Protein AF-A0A3D2WKP9-F1 (afdb_monomer_lite)

Foldseek 3Di:
DQALCHVCCVVDPCSCVVVVVVVFFPFWDDWDWDDDPFKIKIWTWGAGPVRFTKIWIWIWTDDDHDTDTDDIDMDTDNDSVPGD

Structure (mmCIF, N/CA/C/O backbone):
data_AF-A0A3D2WKP9-F1
#
_entry.id   AF-A0A3D2WKP9-F1
#
loop_
_atom_site.group_PDB
_atom_site.id
_atom_site.type_symbol
_atom_site.label_atom_id
_atom_site.label_alt_id
_atom_site.label_comp_id
_atom_site.label_asym_id
_atom_site.label_entity_id
_atom_site.label_seq_id
_atom_site.pdbx_PDB_ins_code
_atom_site.Cartn_x
_atom_site.Cartn_y
_atom_site.Cartn_z
_atom_site.occupancy
_atom_site.B_iso_or_equiv
_atom_site.auth_seq_id
_atom_site.auth_comp_id
_atom_site.auth_asym_id
_atom_site.auth_atom_id
_atom_site.pdbx_PDB_model_num
ATOM 1 N N . SER A 1 1 ? 3.672 -3.474 17.812 1.00 42.59 1 SER A N 1
ATOM 2 C CA . SER A 1 1 ? 2.480 -3.039 17.075 1.00 42.59 1 SER A CA 1
ATOM 3 C C . SER A 1 1 ? 1.955 -4.264 16.367 1.00 42.59 1 SER A C 1
ATOM 5 O O . SER A 1 1 ? 2.681 -4.798 15.534 1.00 42.59 1 SER A O 1
ATOM 7 N N . GLU A 1 2 ? 0.812 -4.796 16.795 1.00 45.28 2 GLU A N 1
ATOM 8 C CA . GLU A 1 2 ? 0.119 -5.848 16.048 1.00 45.28 2 GLU A CA 1
ATOM 9 C C . GLU A 1 2 ? -0.449 -5.194 14.788 1.00 45.28 2 GLU A C 1
ATOM 11 O O . GLU A 1 2 ? -1.171 -4.204 14.868 1.00 45.28 2 GLU A O 1
ATOM 16 N N . ARG A 1 3 ? -0.010 -5.674 13.624 1.00 52.16 3 ARG A N 1
ATOM 17 C CA . ARG A 1 3 ? -0.510 -5.230 12.322 1.00 52.16 3 ARG A CA 1
ATOM 18 C C . ARG A 1 3 ? -1.977 -5.612 12.216 1.00 52.16 3 ARG A C 1
ATOM 20 O O . ARG A 1 3 ? -2.311 -6.752 12.531 1.00 52.16 3 ARG A O 1
ATOM 27 N N . LEU A 1 4 ? -2.837 -4.709 11.762 1.00 52.97 4 LEU A N 1
ATOM 28 C CA . LEU A 1 4 ? -4.279 -4.950 11.779 1.00 52.97 4 LEU A CA 1
ATOM 29 C C . LEU A 1 4 ? -4.722 -5.953 10.704 1.00 52.97 4 LEU A C 1
ATOM 31 O O . LEU A 1 4 ? -5.686 -6.687 10.890 1.00 52.97 4 LEU A O 1
ATOM 35 N N . LEU A 1 5 ? -3.958 -6.030 9.613 1.00 58.03 5 LEU A N 1
ATOM 36 C CA . LEU A 1 5 ? -4.027 -7.114 8.626 1.00 58.03 5 LEU A CA 1
ATOM 37 C C . LEU A 1 5 ? -3.088 -8.288 8.979 1.00 58.03 5 LEU A C 1
ATOM 39 O O . LEU A 1 5 ? -3.143 -9.349 8.358 1.00 58.03 5 LEU A O 1
ATOM 43 N N . GLY A 1 6 ? -2.235 -8.125 9.995 1.00 54.19 6 GLY A N 1
ATOM 44 C CA . GLY A 1 6 ? -1.258 -9.126 10.423 1.00 54.19 6 GLY A CA 1
ATOM 45 C C . GLY A 1 6 ? -0.211 -9.461 9.353 1.00 54.19 6 GLY A C 1
ATOM 46 O O . GLY A 1 6 ? -0.038 -8.749 8.368 1.00 54.19 6 GLY A O 1
ATOM 47 N N . GLU A 1 7 ? 0.500 -10.574 9.542 1.00 55.50 7 GLU A N 1
ATOM 48 C CA . GLU A 1 7 ? 1.089 -11.341 8.427 1.00 55.50 7 GLU A CA 1
ATOM 49 C C . GLU A 1 7 ? 0.072 -12.342 7.843 1.00 55.50 7 GLU A C 1
ATOM 51 O O . GLU A 1 7 ? 0.250 -12.836 6.734 1.00 55.50 7 GLU A O 1
ATOM 56 N N . HIS A 1 8 ? -1.026 -12.591 8.567 1.00 55.19 8 HIS A N 1
ATOM 57 C CA . HIS A 1 8 ? -2.018 -13.627 8.277 1.00 55.19 8 HIS A CA 1
ATOM 58 C C . HIS A 1 8 ? -2.911 -13.348 7.072 1.00 55.19 8 HIS A C 1
ATOM 60 O O . HIS A 1 8 ? -3.510 -14.279 6.548 1.00 55.19 8 HIS A O 1
ATOM 66 N N . TYR A 1 9 ? -2.971 -12.114 6.569 1.00 61.44 9 TYR A N 1
ATOM 67 C CA . TYR A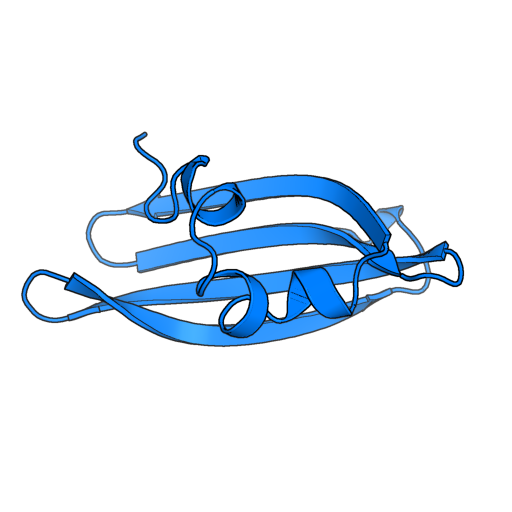 1 9 ? -3.643 -11.835 5.297 1.00 61.44 9 TYR A CA 1
ATOM 68 C C . TYR A 1 9 ? -3.025 -12.598 4.107 1.00 61.44 9 TYR A C 1
ATOM 70 O O . TYR A 1 9 ? -3.666 -12.729 3.070 1.00 61.44 9 TYR A O 1
ATOM 78 N N . LYS A 1 10 ? -1.788 -13.105 4.242 1.00 60.53 10 LYS A N 1
ATOM 79 C CA . LYS A 1 10 ? -1.165 -14.030 3.277 1.00 60.53 10 LYS A CA 1
ATOM 80 C C . LYS A 1 10 ? -1.748 -15.447 3.345 1.00 60.53 10 LYS A C 1
ATOM 82 O O . LYS A 1 10 ? -1.672 -16.172 2.358 1.00 60.53 10 LYS A O 1
ATOM 87 N N . ASP A 1 11 ? -2.312 -15.820 4.492 1.00 63.94 11 ASP A N 1
ATOM 88 C CA . ASP A 1 11 ? -2.845 -17.154 4.787 1.00 63.94 11 ASP A CA 1
ATOM 89 C C . ASP A 1 11 ? -4.378 -17.225 4.661 1.00 63.94 11 ASP A C 1
ATOM 91 O O . ASP A 1 11 ? -4.944 -18.317 4.598 1.00 63.94 11 ASP A O 1
ATOM 95 N N . ASP A 1 12 ? -5.058 -16.076 4.637 1.00 61.22 12 ASP A N 1
ATOM 96 C CA . ASP A 1 12 ? -6.500 -15.978 4.421 1.00 61.22 12 ASP A CA 1
ATOM 97 C C . ASP A 1 12 ? -6.812 -16.139 2.918 1.00 61.22 12 ASP A C 1
ATOM 99 O O . ASP A 1 12 ? -6.387 -15.306 2.117 1.00 61.22 12 ASP A O 1
ATOM 103 N N . PRO A 1 13 ? -7.534 -17.195 2.498 1.00 60.88 13 PRO A N 1
ATOM 104 C CA . PRO A 1 13 ? -7.810 -17.458 1.086 1.00 60.88 13 PRO A CA 1
ATOM 105 C C . PRO A 1 13 ? -8.721 -16.410 0.429 1.00 60.88 13 PRO A C 1
ATOM 107 O O . PRO A 1 13 ? -8.705 -16.295 -0.797 1.00 60.88 13 PRO A O 1
ATOM 110 N N . ASP A 1 14 ? -9.474 -15.639 1.216 1.00 59.06 14 ASP A N 1
ATOM 111 C CA . ASP A 1 14 ? -10.409 -14.621 0.730 1.00 59.06 14 ASP A CA 1
ATOM 112 C C . ASP A 1 14 ? -9.801 -13.204 0.770 1.00 59.06 14 ASP A C 1
ATOM 114 O O . ASP A 1 14 ? -10.315 -12.277 0.134 1.00 59.06 14 ASP A O 1
ATOM 118 N N . ALA A 1 15 ? -8.677 -13.015 1.472 1.00 61.97 15 ALA A N 1
ATOM 119 C CA . ALA A 1 15 ? -7.975 -11.734 1.558 1.00 61.97 15 ALA A CA 1
ATOM 120 C C . ALA A 1 15 ? -7.331 -11.252 0.237 1.00 61.97 15 ALA A C 1
ATOM 122 O O . ALA A 1 15 ? -7.386 -10.046 -0.018 1.00 61.97 15 ALA A O 1
ATOM 123 N N . PRO A 1 16 ? -6.770 -12.104 -0.651 1.00 57.78 16 PRO A N 1
ATOM 124 C CA . PRO A 1 16 ? -6.177 -11.665 -1.918 1.00 57.78 16 PRO A CA 1
ATOM 125 C C . PRO A 1 16 ? -7.165 -10.963 -2.856 1.00 57.78 16 PRO A C 1
ATOM 127 O O . PRO A 1 16 ? -6.787 -10.057 -3.598 1.00 57.78 16 PRO A O 1
ATOM 130 N N . ASP A 1 17 ? -8.440 -11.358 -2.825 1.00 56.22 17 ASP A N 1
ATOM 131 C CA . ASP A 1 17 ? -9.486 -10.718 -3.627 1.00 56.22 17 ASP A CA 1
ATOM 132 C C . ASP A 1 17 ? -9.898 -9.352 -3.067 1.00 56.22 17 ASP A C 1
ATOM 134 O O . ASP A 1 17 ? -10.310 -8.475 -3.829 1.00 56.22 17 ASP A O 1
ATOM 138 N N . GLN A 1 18 ? -9.735 -9.156 -1.758 1.00 58.91 18 GLN A N 1
ATOM 139 C CA . GLN A 1 18 ? -9.977 -7.886 -1.071 1.00 58.91 18 GLN A CA 1
ATOM 140 C C . GLN A 1 18 ? -8.762 -6.948 -1.163 1.00 58.91 18 GLN A C 1
ATOM 142 O O . GLN A 1 18 ? -8.910 -5.727 -1.215 1.00 58.91 18 GLN A O 1
ATOM 147 N N . LEU A 1 19 ? -7.556 -7.513 -1.252 1.00 72.25 19 LEU A N 1
ATOM 148 C CA . LEU A 1 19 ? -6.283 -6.806 -1.341 1.00 72.25 19 LEU A CA 1
ATOM 149 C C . LEU A 1 19 ? -5.763 -6.832 -2.780 1.00 72.25 19 LEU A C 1
ATOM 151 O O . LEU A 1 19 ? -4.817 -7.541 -3.122 1.00 72.25 19 LEU A O 1
ATOM 155 N N . LEU A 1 20 ? -6.390 -6.000 -3.617 1.00 69.12 20 LEU A N 1
ATOM 156 C CA . LEU A 1 20 ? -6.158 -5.888 -5.064 1.00 69.12 20 LEU A CA 1
ATOM 157 C C . LEU A 1 20 ? -4.679 -5.821 -5.481 1.00 69.12 20 LEU A C 1
ATOM 159 O O . LEU A 1 20 ? -4.355 -6.236 -6.593 1.00 69.12 20 LEU A O 1
ATOM 163 N N . PHE A 1 21 ? -3.776 -5.340 -4.620 1.00 76.12 21 PHE A N 1
ATOM 164 C CA . PHE A 1 21 ? -2.353 -5.258 -4.941 1.00 76.12 21 PHE A CA 1
ATOM 165 C C . PHE A 1 21 ? -1.724 -6.614 -5.271 1.00 76.12 21 PHE A C 1
ATOM 167 O O . PHE A 1 21 ? -0.860 -6.651 -6.138 1.00 76.12 21 PHE A O 1
ATOM 174 N N . TYR A 1 22 ? -2.187 -7.727 -4.691 1.00 74.12 22 TYR A N 1
ATOM 175 C CA . TYR A 1 22 ? -1.674 -9.065 -5.026 1.00 74.12 22 TYR A CA 1
ATOM 176 C C . TYR A 1 22 ? -1.943 -9.487 -6.468 1.00 74.12 22 TYR A C 1
ATOM 178 O O . TYR A 1 22 ? -1.249 -10.344 -7.008 1.00 74.12 22 TYR A O 1
ATOM 186 N N . LYS A 1 23 ? -2.956 -8.892 -7.102 1.00 75.94 23 LYS A N 1
ATOM 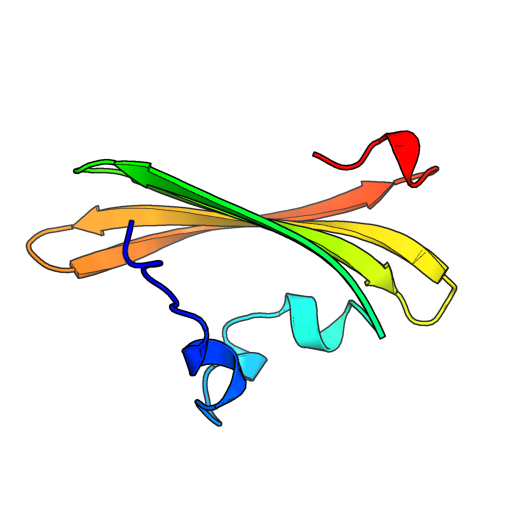187 C CA . LYS A 1 23 ? -3.261 -9.134 -8.516 1.00 75.94 23 LYS A CA 1
ATOM 188 C C . LYS A 1 23 ? -2.413 -8.274 -9.446 1.00 75.94 23 LYS A C 1
ATOM 190 O O . LYS A 1 23 ? -2.314 -8.591 -10.626 1.00 75.94 23 LYS A O 1
ATOM 195 N N . VAL A 1 24 ? -1.854 -7.179 -8.933 1.00 82.31 24 VAL A N 1
ATOM 196 C CA . VAL A 1 24 ? -1.152 -6.163 -9.727 1.00 82.31 24 VAL A CA 1
ATOM 197 C C . VAL A 1 24 ? 0.362 -6.261 -9.541 1.00 82.31 24 VAL A C 1
ATOM 199 O O . VAL A 1 24 ? 1.104 -6.090 -10.500 1.00 82.31 24 VAL A O 1
ATOM 202 N N . MET A 1 25 ? 0.833 -6.561 -8.330 1.00 89.62 25 MET A N 1
ATOM 203 C CA . MET A 1 25 ? 2.251 -6.676 -8.006 1.00 89.62 25 MET A CA 1
ATOM 204 C C . MET A 1 25 ? 2.733 -8.114 -8.171 1.00 89.62 25 MET A C 1
ATOM 206 O O . MET A 1 25 ? 2.264 -9.018 -7.486 1.00 89.62 25 MET A O 1
ATOM 210 N N . SER A 1 26 ? 3.735 -8.320 -9.023 1.00 91.38 26 SER A N 1
ATOM 211 C CA . SER A 1 26 ? 4.449 -9.596 -9.107 1.00 91.38 26 SER A CA 1
ATOM 212 C C . SER A 1 26 ? 5.587 -9.704 -8.090 1.00 91.38 26 SER A C 1
ATOM 214 O O . SER A 1 26 ? 6.078 -10.802 -7.835 1.00 91.38 26 SER A O 1
ATOM 216 N N . GLN A 1 27 ? 6.053 -8.577 -7.539 1.00 91.50 27 GLN A N 1
ATOM 217 C CA . GLN A 1 27 ? 7.139 -8.545 -6.561 1.00 91.50 27 GLN A CA 1
ATOM 218 C C . GLN A 1 27 ? 6.920 -7.458 -5.504 1.00 91.50 27 GLN A C 1
ATOM 220 O O . GLN A 1 27 ? 6.910 -6.273 -5.823 1.00 91.50 27 GLN A O 1
ATOM 225 N N . GLU A 1 28 ? 6.856 -7.852 -4.231 1.00 91.44 28 GLU A N 1
ATOM 226 C CA . GLU A 1 28 ? 6.913 -6.931 -3.089 1.00 91.44 28 GLU A CA 1
ATOM 227 C C . GLU A 1 28 ? 8.357 -6.452 -2.858 1.00 91.44 28 GLU A C 1
ATOM 229 O O . GLU A 1 28 ? 9.307 -7.243 -2.858 1.00 91.44 28 GLU A O 1
ATOM 234 N N . LYS A 1 29 ? 8.532 -5.147 -2.636 1.00 93.81 29 LYS A N 1
ATOM 235 C CA . LYS A 1 29 ? 9.811 -4.529 -2.262 1.00 93.81 29 LYS A CA 1
ATOM 236 C C . LYS A 1 29 ? 9.842 -4.131 -0.793 1.00 93.81 29 LYS A C 1
ATOM 238 O O . LYS A 1 29 ? 10.849 -4.371 -0.125 1.00 93.81 29 LYS A O 1
ATOM 243 N N . SER A 1 30 ? 8.771 -3.517 -0.302 1.00 91.25 30 SER A N 1
ATOM 244 C CA . SER A 1 30 ? 8.625 -3.147 1.104 1.00 91.25 30 SER A CA 1
ATOM 245 C C . SER A 1 30 ? 7.158 -3.034 1.503 1.00 91.25 30 SER A C 1
ATOM 247 O O . SER A 1 30 ? 6.288 -2.793 0.671 1.00 91.25 30 SER A O 1
ATOM 249 N N . VAL A 1 31 ? 6.902 -3.237 2.795 1.00 89.88 31 VAL A N 1
ATOM 250 C CA . VAL A 1 31 ? 5.572 -3.162 3.402 1.00 89.88 31 VAL A CA 1
ATOM 251 C C . VAL A 1 31 ? 5.685 -2.372 4.698 1.00 89.88 31 VAL A C 1
ATOM 253 O O . VAL A 1 31 ? 6.444 -2.757 5.595 1.00 89.88 31 VAL A O 1
ATOM 256 N N . TYR A 1 32 ? 4.920 -1.292 4.800 1.00 88.75 32 TYR A N 1
ATOM 257 C CA . TYR A 1 32 ? 4.865 -0.412 5.960 1.00 88.75 32 TYR A CA 1
ATOM 258 C C . TYR A 1 32 ? 3.426 -0.268 6.422 1.00 88.75 32 TYR A C 1
ATOM 260 O O . TYR A 1 32 ? 2.523 -0.117 5.610 1.00 88.75 32 TYR A O 1
ATOM 268 N N . GLU A 1 33 ? 3.214 -0.281 7.730 1.00 88.62 33 GLU A N 1
ATOM 269 C CA . GLU A 1 33 ? 1.899 -0.028 8.303 1.00 88.62 33 GLU A CA 1
ATOM 270 C C . GLU A 1 33 ? 2.045 0.986 9.429 1.00 88.62 33 GLU A C 1
ATOM 272 O O . GLU A 1 33 ? 2.807 0.771 10.378 1.00 88.62 33 GLU A O 1
ATOM 277 N N . LEU A 1 34 ? 1.330 2.101 9.304 1.00 88.44 34 LEU A N 1
ATOM 278 C CA . LEU A 1 34 ? 1.164 3.074 10.370 1.00 88.44 34 LEU A CA 1
ATOM 279 C C . LEU A 1 34 ? -0.214 2.864 10.987 1.00 88.44 34 LEU A C 1
ATOM 281 O O . LEU A 1 34 ? -1.214 2.919 10.280 1.00 88.44 34 LEU A O 1
ATOM 285 N N . LEU A 1 35 ? -0.260 2.664 12.301 1.00 87.25 35 LEU A N 1
ATOM 286 C CA . LEU A 1 35 ? -1.497 2.452 13.045 1.00 87.25 35 LEU A CA 1
ATOM 287 C C . LEU A 1 35 ? -1.517 3.347 14.285 1.00 87.25 35 LEU A C 1
ATOM 289 O O . LEU A 1 35 ? -0.529 3.424 15.019 1.00 87.25 35 LEU A O 1
ATOM 293 N N . ASN A 1 36 ? -2.647 4.007 14.516 1.00 87.12 36 ASN A N 1
ATOM 294 C CA . ASN A 1 36 ? -2.986 4.650 15.780 1.00 87.12 36 ASN A CA 1
ATOM 295 C C . ASN A 1 36 ? -4.403 4.242 16.214 1.00 87.12 36 ASN A C 1
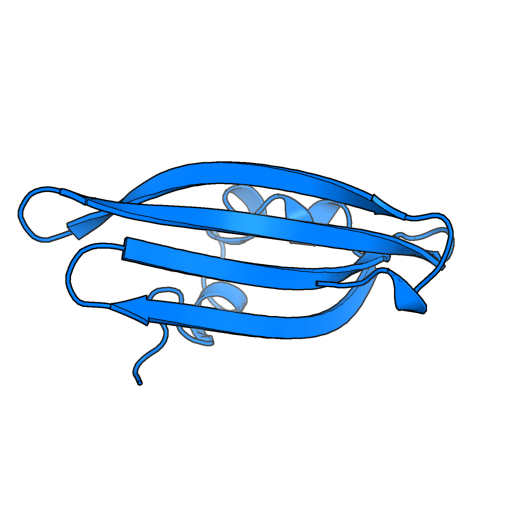ATOM 297 O O . ASN A 1 36 ? -5.052 3.441 15.544 1.00 87.12 36 ASN A O 1
ATOM 301 N N . ASP A 1 37 ? -4.876 4.801 17.329 1.00 84.75 37 ASP A N 1
ATOM 302 C CA . ASP A 1 37 ? -6.160 4.420 17.926 1.00 84.75 37 ASP A CA 1
ATOM 303 C C . ASP A 1 37 ? -7.360 4.609 16.985 1.00 84.75 37 ASP A C 1
ATOM 305 O O . ASP A 1 37 ? -8.345 3.906 17.140 1.00 84.75 37 ASP A O 1
ATOM 309 N N . ALA A 1 38 ? -7.300 5.515 16.003 1.00 89.31 38 ALA A N 1
ATOM 310 C CA . ALA A 1 38 ? -8.441 5.851 15.145 1.00 89.31 38 ALA A CA 1
ATOM 311 C C . ALA A 1 38 ? -8.218 5.580 13.650 1.00 89.31 38 ALA A C 1
ATOM 313 O O . ALA A 1 38 ? -9.184 5.511 12.891 1.00 89.31 38 ALA A O 1
ATOM 314 N N . LEU A 1 39 ? -6.969 5.471 13.201 1.00 90.38 39 LEU A N 1
ATOM 315 C CA . LEU A 1 39 ? -6.595 5.398 11.792 1.00 90.38 39 LEU A CA 1
ATOM 316 C C . LEU A 1 39 ? -5.473 4.388 11.583 1.00 90.38 39 LEU A C 1
ATOM 318 O O . LEU A 1 39 ? -4.532 4.309 12.374 1.00 90.38 39 LEU A O 1
ATOM 322 N N . GLY A 1 40 ? -5.534 3.697 10.454 1.00 89.44 40 GLY A N 1
ATOM 32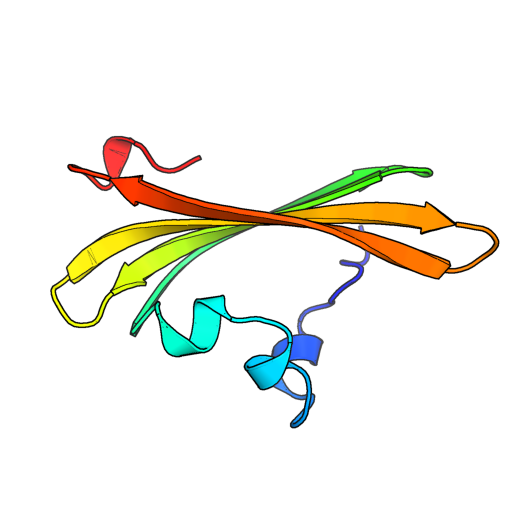3 C CA . GLY A 1 40 ? -4.444 2.900 9.930 1.00 89.44 40 GLY A CA 1
ATOM 324 C C . GLY A 1 40 ? -4.191 3.186 8.455 1.00 89.44 40 GLY A C 1
ATOM 325 O O . GLY A 1 40 ? -5.079 3.616 7.716 1.00 89.44 40 GLY A O 1
ATOM 326 N N . CYS A 1 41 ? -2.948 2.984 8.045 1.00 90.50 41 CYS A N 1
ATOM 327 C CA . CYS A 1 41 ? -2.504 3.105 6.669 1.00 90.50 41 CYS A CA 1
ATOM 328 C C . CYS A 1 41 ? -1.474 2.014 6.384 1.00 90.50 41 CYS A C 1
ATOM 330 O O . CYS A 1 41 ? -0.399 2.003 6.988 1.00 90.50 41 CYS A O 1
ATOM 332 N N . LEU A 1 42 ? -1.812 1.110 5.467 1.00 89.38 42 LEU A N 1
ATOM 333 C CA . LEU A 1 42 ? -0.915 0.104 4.919 1.00 89.38 42 LEU A CA 1
ATOM 334 C C . LEU A 1 42 ? -0.387 0.601 3.574 1.00 89.38 42 LEU A C 1
ATOM 336 O O . LEU A 1 42 ? -1.164 0.883 2.666 1.00 89.38 42 LEU A O 1
ATOM 340 N N . VAL A 1 43 ? 0.933 0.640 3.438 1.00 92.12 43 VAL A N 1
ATOM 341 C CA . VAL A 1 43 ? 1.638 0.949 2.197 1.00 92.12 43 VAL A CA 1
ATOM 342 C C . VAL A 1 43 ? 2.442 -0.273 1.780 1.00 92.12 43 VAL A C 1
ATOM 344 O O . VAL A 1 43 ? 3.270 -0.781 2.539 1.00 92.12 43 VAL A O 1
ATOM 347 N N . VAL A 1 44 ? 2.217 -0.736 0.558 1.00 91.94 44 VAL A N 1
ATOM 348 C CA . VAL A 1 44 ? 3.005 -1.787 -0.083 1.00 91.94 44 VAL A CA 1
ATOM 349 C C . VAL A 1 44 ? 3.674 -1.181 -1.303 1.00 91.94 44 VAL A C 1
ATOM 351 O O . VAL A 1 44 ? 2.998 -0.665 -2.186 1.00 91.94 44 VAL A O 1
ATOM 354 N N . ASN A 1 45 ? 4.997 -1.249 -1.364 1.00 94.94 45 ASN A N 1
ATOM 355 C CA . ASN A 1 45 ? 5.762 -0.888 -2.548 1.00 94.94 45 ASN A CA 1
ATOM 356 C C . ASN A 1 45 ? 6.221 -2.156 -3.249 1.00 94.94 45 ASN A C 1
ATOM 358 O O . ASN A 1 45 ? 6.646 -3.118 -2.602 1.00 94.94 45 ASN A O 1
ATOM 362 N N . GLY A 1 46 ? 6.207 -2.141 -4.571 1.00 94.94 46 GLY A N 1
ATOM 363 C CA . GLY A 1 46 ? 6.582 -3.299 -5.354 1.00 94.94 46 GLY A CA 1
ATOM 364 C C . GLY A 1 46 ? 6.673 -2.999 -6.834 1.00 94.94 46 GLY A C 1
ATOM 365 O O . GLY A 1 46 ? 6.808 -1.852 -7.256 1.00 94.94 46 GLY A O 1
ATOM 366 N N . PHE A 1 47 ? 6.613 -4.066 -7.615 1.00 95.31 47 PHE A N 1
ATOM 367 C CA . PHE A 1 47 ? 6.682 -4.015 -9.063 1.00 95.31 47 PHE A CA 1
ATOM 368 C C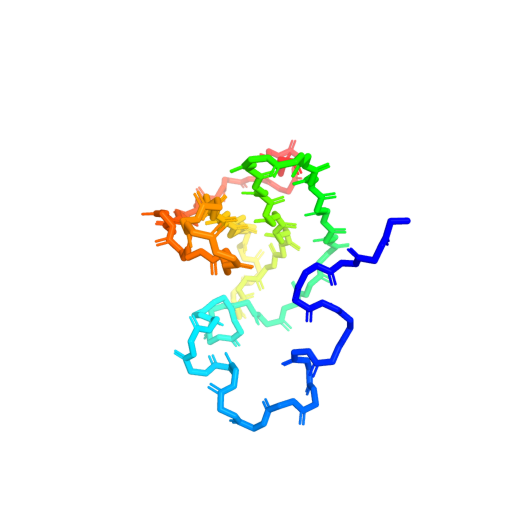 . PHE A 1 47 ? 5.575 -4.869 -9.677 1.00 95.31 47 PHE A C 1
ATOM 370 O O . PHE A 1 47 ? 5.250 -5.928 -9.129 1.00 95.31 47 PHE A O 1
ATOM 377 N N . ASP A 1 48 ? 5.023 -4.424 -10.807 1.00 92.94 48 ASP A N 1
ATOM 378 C CA . ASP A 1 48 ? 4.168 -5.267 -11.652 1.00 92.94 48 ASP A CA 1
ATOM 379 C C . ASP A 1 48 ? 4.969 -6.318 -12.436 1.00 92.94 48 ASP A C 1
ATOM 381 O O . ASP A 1 48 ? 6.201 -6.388 -12.372 1.00 92.94 48 ASP A O 1
ATOM 385 N N . ASP A 1 49 ? 4.245 -7.121 -13.216 1.00 92.94 49 ASP A N 1
ATOM 386 C CA . ASP A 1 49 ? 4.772 -8.168 -14.094 1.00 92.94 49 ASP A CA 1
ATOM 387 C C . ASP A 1 49 ? 5.742 -7.656 -15.174 1.00 92.94 49 ASP A C 1
ATOM 389 O O . ASP A 1 49 ? 6.561 -8.418 -15.694 1.00 92.94 49 ASP A O 1
ATOM 393 N N . ARG A 1 50 ? 5.681 -6.362 -15.497 1.00 94.19 50 ARG A N 1
ATOM 394 C CA . ARG A 1 50 ? 6.578 -5.668 -16.429 1.00 94.19 50 ARG A CA 1
ATOM 395 C C . ARG A 1 50 ? 7.735 -4.971 -15.723 1.00 94.19 50 ARG A C 1
ATOM 397 O O . ARG A 1 50 ? 8.541 -4.326 -16.391 1.00 94.19 50 ARG A O 1
ATOM 404 N N . HIS A 1 51 ? 7.854 -5.150 -14.411 1.00 94.56 51 HIS A N 1
ATOM 405 C CA . HIS A 1 51 ? 8.858 -4.528 -13.562 1.00 94.56 51 HIS A CA 1
ATOM 406 C C . HIS A 1 51 ? 8.720 -2.998 -13.441 1.00 94.56 51 HIS A C 1
ATOM 408 O O . HIS A 1 51 ? 9.696 -2.317 -13.119 1.00 94.56 51 HIS A O 1
ATOM 414 N N . ASN A 1 52 ? 7.523 -2.446 -13.670 1.00 95.44 52 ASN A N 1
ATOM 415 C CA . ASN A 1 52 ? 7.239 -1.042 -13.382 1.00 95.44 52 ASN A CA 1
ATOM 416 C C . ASN A 1 52 ? 7.005 -0.864 -11.876 1.00 95.44 52 ASN A C 1
ATOM 418 O O . ASN A 1 52 ? 6.307 -1.686 -11.273 1.00 95.44 52 ASN A O 1
ATOM 422 N N . PRO A 1 53 ? 7.554 0.190 -11.253 1.00 97.00 53 PRO A N 1
ATOM 423 C CA . PRO A 1 53 ? 7.349 0.441 -9.837 1.00 97.00 53 PRO A CA 1
ATOM 424 C C . PRO A 1 53 ? 5.910 0.888 -9.543 1.00 97.00 53 PRO A C 1
ATOM 426 O O . PRO A 1 53 ? 5.365 1.776 -10.199 1.00 97.00 53 PRO A O 1
ATOM 429 N N . ILE A 1 54 ? 5.303 0.283 -8.521 1.00 94.88 54 ILE A N 1
ATOM 430 C CA . ILE A 1 54 ? 3.936 0.564 -8.071 1.00 94.88 54 ILE A CA 1
ATOM 431 C C . ILE A 1 54 ? 3.913 0.677 -6.545 1.00 94.88 54 ILE A C 1
ATOM 433 O O . ILE A 1 54 ? 4.566 -0.100 -5.847 1.00 94.88 54 ILE A O 1
ATOM 437 N N . THR A 1 55 ? 3.112 1.604 -6.027 1.00 94.94 55 THR A N 1
ATOM 438 C CA . THR A 1 55 ? 2.737 1.660 -4.610 1.00 94.94 55 THR A CA 1
ATOM 439 C C . THR A 1 55 ? 1.243 1.431 -4.458 1.00 94.94 55 THR A C 1
ATOM 441 O O . THR A 1 55 ? 0.434 2.066 -5.130 1.00 94.94 55 THR A O 1
ATOM 444 N N . PHE A 1 56 ? 0.870 0.549 -3.545 1.00 92.25 56 PHE A N 1
ATOM 445 C CA . PHE A 1 56 ? -0.496 0.375 -3.083 1.00 92.25 56 PHE A CA 1
ATOM 446 C C . PHE A 1 56 ? -0.631 0.968 -1.685 1.00 92.25 56 PHE A C 1
ATOM 448 O O . PHE A 1 56 ? 0.170 0.664 -0.806 1.00 92.25 56 PHE A O 1
ATOM 455 N N . GLU A 1 57 ? -1.649 1.793 -1.484 1.00 91.44 57 GLU A N 1
ATOM 456 C CA . GLU A 1 57 ? -1.974 2.410 -0.203 1.00 91.44 57 GLU A CA 1
ATOM 457 C C . GLU A 1 57 ? -3.409 2.040 0.175 1.00 91.44 57 GLU A C 1
ATOM 459 O O . GLU A 1 57 ? -4.338 2.207 -0.616 1.00 91.44 57 GLU A O 1
ATOM 464 N N . LEU A 1 58 ? -3.591 1.547 1.394 1.00 89.38 58 LEU A N 1
ATOM 465 C CA . LEU A 1 58 ? -4.880 1.200 1.972 1.00 89.38 58 LEU A CA 1
ATOM 466 C C . LEU A 1 58 ? -5.031 1.941 3.294 1.00 89.38 58 LEU A C 1
ATOM 468 O O . LEU A 1 58 ? -4.335 1.632 4.261 1.00 89.38 58 LEU A O 1
ATOM 472 N N . THR A 1 59 ? -5.963 2.888 3.354 1.00 90.25 59 THR A N 1
ATOM 473 C CA . THR A 1 59 ? -6.323 3.564 4.600 1.00 90.25 59 THR A CA 1
ATOM 474 C C . THR A 1 59 ? -7.571 2.935 5.196 1.00 90.25 59 THR A C 1
ATOM 476 O O . THR A 1 59 ? -8.508 2.554 4.491 1.00 90.25 59 THR A O 1
ATOM 479 N N . TYR A 1 60 ? -7.599 2.833 6.516 1.00 88.88 60 TYR A N 1
ATOM 480 C CA . TYR A 1 60 ? -8.738 2.342 7.277 1.00 88.88 60 TYR A CA 1
ATOM 481 C C . TYR A 1 60 ? -8.937 3.210 8.510 1.00 88.88 60 TYR A C 1
ATOM 483 O O . TYR A 1 60 ? -7.989 3.744 9.084 1.00 88.88 60 TYR A O 1
ATOM 491 N N . ALA A 1 61 ? -10.191 3.371 8.905 1.00 89.94 61 ALA A N 1
ATOM 492 C CA . ALA A 1 61 ? -10.584 4.164 10.056 1.00 89.94 61 ALA A CA 1
ATOM 493 C C . ALA A 1 61 ? -11.354 3.292 11.039 1.00 89.94 61 ALA A C 1
ATOM 495 O O . ALA A 1 61 ? -12.129 2.418 10.638 1.00 89.94 61 ALA A O 1
ATOM 496 N N . GLN A 1 62 ? -11.148 3.532 12.330 1.00 87.88 62 GLN A N 1
ATOM 497 C CA . GLN A 1 62 ? -11.927 2.867 13.355 1.00 87.88 62 GLN A CA 1
ATOM 498 C C . GLN A 1 62 ? -13.371 3.376 13.300 1.00 87.88 62 GLN A C 1
ATOM 500 O O . GLN A 1 62 ? -13.637 4.577 13.346 1.00 87.88 62 GLN A O 1
ATOM 505 N N . SER A 1 63 ? -14.311 2.444 13.198 1.00 84.62 63 SER A N 1
ATOM 506 C CA . SER A 1 63 ? -15.744 2.692 13.284 1.00 84.62 63 SER A CA 1
ATOM 507 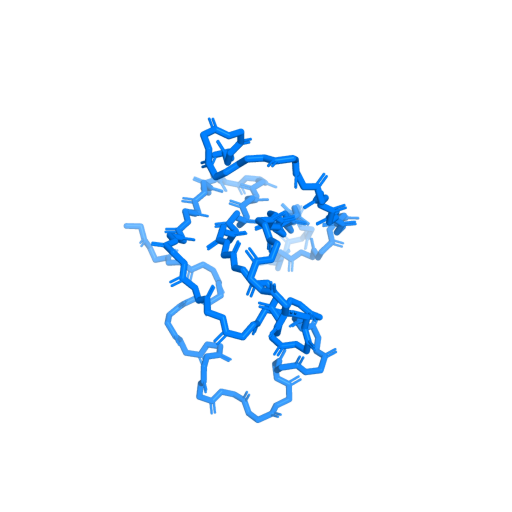C C . SER A 1 63 ? -16.313 1.709 14.292 1.00 84.62 63 SER A C 1
ATOM 509 O O . SER A 1 63 ? -16.334 0.504 14.050 1.00 84.62 63 SER A O 1
ATOM 511 N N . ASP A 1 64 ? -16.819 2.242 15.398 1.00 85.38 64 ASP A N 1
ATOM 512 C CA . ASP A 1 64 ? -17.293 1.470 16.547 1.00 85.38 64 ASP A CA 1
ATOM 513 C C . ASP A 1 64 ? -16.152 0.670 17.205 1.00 85.38 64 ASP A C 1
ATOM 515 O O . ASP A 1 64 ? -15.344 1.246 17.932 1.00 85.38 64 ASP A O 1
ATOM 519 N N . HIS A 1 65 ? -16.070 -0.637 16.944 1.00 80.69 65 HIS A N 1
ATOM 520 C CA . HIS A 1 65 ? -15.060 -1.544 17.504 1.00 80.69 65 HIS A CA 1
ATOM 521 C C . HIS A 1 65 ? -14.125 -2.147 16.452 1.00 80.69 65 HIS A C 1
ATOM 523 O O . HIS A 1 65 ? -13.118 -2.745 16.822 1.00 80.69 65 HIS A O 1
ATOM 529 N N . ASP A 1 66 ? -14.418 -1.938 15.167 1.00 80.12 66 ASP A N 1
ATOM 530 C CA . ASP A 1 66 ? -13.671 -2.520 14.058 1.00 80.12 66 ASP A CA 1
ATOM 531 C C . ASP A 1 66 ? -13.052 -1.417 13.201 1.00 80.12 66 ASP A C 1
ATOM 533 O O . ASP A 1 66 ? -13.599 -0.318 13.062 1.00 80.12 66 ASP A O 1
ATOM 537 N N . PHE A 1 67 ? -11.918 -1.710 12.574 1.00 81.50 67 PHE A N 1
ATOM 538 C CA . PHE A 1 67 ? -11.425 -0.856 11.502 1.00 81.50 67 PHE A CA 1
ATOM 539 C C . PHE A 1 67 ? -12.114 -1.219 10.197 1.00 81.50 67 PHE A C 1
ATOM 541 O O . PHE A 1 67 ? -12.234 -2.388 9.832 1.00 81.50 67 PHE A O 1
ATOM 548 N N . LYS A 1 68 ? -12.543 -0.191 9.473 1.00 83.88 68 LYS A N 1
ATOM 549 C CA . LYS A 1 68 ? -13.161 -0.318 8.157 1.00 83.88 68 LYS A CA 1
ATOM 550 C C . LYS A 1 68 ? -12.267 0.354 7.132 1.00 83.88 68 LYS A C 1
ATOM 552 O O . LYS A 1 68 ? -11.690 1.402 7.415 1.00 83.88 68 LYS A O 1
ATOM 557 N N . ILE A 1 69 ? -12.177 -0.241 5.947 1.00 84.81 69 ILE A N 1
ATOM 558 C CA . ILE A 1 69 ? -11.474 0.362 4.814 1.00 84.81 69 ILE A CA 1
ATOM 559 C C . ILE A 1 69 ? -12.127 1.712 4.501 1.00 84.81 69 ILE A C 1
ATOM 561 O O . ILE A 1 69 ? -13.332 1.780 4.263 1.00 84.81 69 ILE A O 1
ATOM 565 N N . ASP A 1 70 ? -11.320 2.767 4.520 1.00 88.12 70 ASP A N 1
ATOM 566 C CA . ASP A 1 70 ? -11.715 4.126 4.156 1.00 88.12 70 ASP A CA 1
ATOM 567 C C . ASP A 1 70 ? -11.387 4.376 2.680 1.00 88.12 70 ASP A C 1
ATOM 569 O O . ASP A 1 70 ? -12.270 4.732 1.896 1.00 88.12 70 ASP A O 1
ATOM 573 N N . LYS A 1 71 ? -10.131 4.144 2.266 1.00 88.75 71 LYS A N 1
ATOM 574 C CA . LYS A 1 71 ? -9.680 4.372 0.884 1.00 88.75 71 LYS A CA 1
ATOM 575 C C . LYS A 1 71 ? -8.652 3.355 0.434 1.00 88.75 71 LYS A C 1
ATOM 577 O O . LYS A 1 71 ? -7.897 2.801 1.227 1.00 88.75 71 LYS A O 1
ATOM 582 N N . ILE A 1 72 ? -8.607 3.182 -0.881 1.00 87.38 72 ILE A N 1
ATOM 583 C CA . ILE A 1 72 ? -7.590 2.408 -1.580 1.00 87.38 72 ILE A CA 1
ATOM 584 C C . ILE A 1 72 ? -7.031 3.283 -2.696 1.00 87.38 72 ILE A C 1
ATOM 586 O O . ILE A 1 72 ? -7.791 3.761 -3.542 1.00 87.38 72 ILE A O 1
ATOM 590 N N . HIS A 1 73 ? -5.717 3.472 -2.720 1.00 89.69 73 HIS A N 1
ATOM 591 C CA . HIS A 1 73 ? -5.012 4.143 -3.802 1.00 89.69 73 HIS A CA 1
ATOM 592 C C . HIS A 1 73 ? -3.949 3.229 -4.402 1.00 89.69 73 HIS A C 1
ATOM 594 O O . HIS A 1 73 ? -3.357 2.375 -3.744 1.00 89.69 73 HIS A O 1
ATOM 600 N N . THR A 1 74 ? -3.703 3.410 -5.694 1.00 89.81 74 THR A N 1
ATOM 601 C CA . THR A 1 74 ? -2.616 2.740 -6.402 1.00 89.81 74 THR A CA 1
ATOM 602 C C . THR A 1 74 ? -1.885 3.777 -7.231 1.00 89.81 74 THR A C 1
ATOM 604 O O . THR A 1 74 ? -2.497 4.485 -8.031 1.00 89.81 74 THR A O 1
ATOM 607 N N . TYR A 1 75 ? -0.581 3.866 -7.017 1.00 92.50 75 TYR A N 1
ATOM 608 C CA . TYR A 1 75 ? 0.318 4.800 -7.668 1.00 92.50 75 TYR A CA 1
ATOM 609 C C . TYR A 1 75 ? 1.243 4.011 -8.583 1.00 92.50 75 TYR A C 1
ATOM 611 O O . TYR A 1 75 ? 1.878 3.060 -8.137 1.00 92.50 75 TYR A O 1
ATOM 619 N N . TYR A 1 76 ? 1.304 4.404 -9.849 1.00 92.81 76 TYR A N 1
ATOM 620 C CA . TYR A 1 76 ? 2.285 3.900 -10.803 1.00 92.81 76 TYR A CA 1
ATOM 621 C C . TYR A 1 76 ? 3.378 4.954 -10.925 1.00 92.81 76 TYR A C 1
ATOM 623 O O . TYR A 1 76 ? 3.066 6.131 -11.116 1.00 92.81 76 TYR A O 1
ATOM 631 N N . HIS A 1 77 ? 4.628 4.531 -10.795 1.00 94.81 77 HIS A N 1
ATOM 632 C CA . HIS A 1 77 ? 5.782 5.423 -10.735 1.00 94.81 77 HIS A CA 1
ATOM 633 C C . HIS A 1 77 ? 6.677 5.240 -11.950 1.00 94.81 77 HIS A C 1
ATOM 635 O O . HIS A 1 77 ? 6.724 4.163 -12.546 1.00 94.81 77 HIS A O 1
ATOM 641 N N . GLU A 1 78 ? 7.454 6.269 -12.270 1.00 94.88 78 GLU A N 1
ATOM 642 C CA . GLU A 1 78 ? 8.491 6.171 -13.304 1.00 94.88 78 GLU A CA 1
ATOM 643 C C . GLU A 1 78 ? 9.749 5.473 -12.754 1.00 94.88 78 GLU A C 1
ATOM 645 O O . GLU A 1 78 ? 10.540 4.891 -13.501 1.00 94.88 78 GLU A O 1
ATOM 650 N N . SER A 1 79 ? 9.950 5.510 -11.429 1.00 94.50 79 SER A N 1
ATOM 651 C CA . SER A 1 79 ? 11.126 4.951 -10.759 1.00 94.50 79 SER A CA 1
ATOM 652 C C . SER A 1 79 ? 10.833 4.419 -9.355 1.00 94.50 79 SER A C 1
ATOM 654 O O . SER A 1 79 ? 10.045 4.978 -8.603 1.00 94.50 79 SER A O 1
ATOM 656 N N . ALA A 1 80 ? 11.560 3.376 -8.943 1.00 93.31 80 ALA A N 1
ATOM 657 C CA . ALA A 1 80 ? 11.487 2.812 -7.590 1.00 93.31 80 ALA A CA 1
ATOM 658 C C . ALA A 1 80 ? 11.972 3.778 -6.490 1.00 93.31 80 ALA A C 1
ATOM 660 O O . ALA A 1 80 ? 11.766 3.527 -5.306 1.00 93.31 80 ALA A O 1
ATOM 661 N N . ASN A 1 81 ? 12.626 4.882 -6.861 1.00 94.06 81 ASN A N 1
ATOM 662 C CA . ASN A 1 81 ? 13.006 5.933 -5.916 1.00 94.06 81 ASN A CA 1
ATOM 663 C C . ASN A 1 81 ? 11.814 6.806 -5.481 1.00 94.06 81 ASN A C 1
ATOM 665 O O . ASN A 1 81 ? 11.971 7.617 -4.574 1.00 94.06 81 ASN A O 1
ATOM 669 N N . GLU A 1 82 ? 10.659 6.665 -6.136 1.00 91.88 82 GLU A N 1
ATOM 670 C CA . GLU A 1 82 ? 9.421 7.409 -5.854 1.00 91.88 82 GLU A CA 1
ATOM 671 C C . GLU A 1 82 ? 8.474 6.642 -4.919 1.00 91.88 82 GLU A C 1
ATOM 673 O O . GLU A 1 82 ? 7.397 7.132 -4.587 1.00 91.88 82 GLU A O 1
ATOM 678 N N . PHE A 1 83 ? 8.877 5.445 -4.478 1.00 93.88 83 PHE A N 1
ATOM 679 C CA . PHE A 1 83 ? 8.153 4.689 -3.464 1.00 93.88 83 PHE A CA 1
ATOM 680 C C . PHE A 1 83 ? 7.929 5.511 -2.191 1.00 93.88 83 PHE A C 1
ATOM 682 O O . PHE A 1 83 ? 8.802 6.274 -1.768 1.00 93.88 83 PHE A O 1
ATOM 689 N N . LEU A 1 84 ? 6.749 5.314 -1.596 1.00 82.25 84 LEU A N 1
ATOM 690 C CA . LEU A 1 84 ? 6.329 5.941 -0.341 1.00 82.25 84 LEU A CA 1
ATOM 691 C C . LEU A 1 84 ? 6.974 5.266 0.877 1.00 82.25 84 LEU A C 1
ATOM 693 O O . LEU A 1 84 ? 7.128 4.019 0.859 1.00 82.25 84 LEU A O 1
#

Secondary structure (DSSP, 8-state):
---SSTTGGGT-TTHHHHSTHHHH-SEEEEEEEEE-SSEEEEEEEEE-TT--EEEEEEEEEEETTEEEEEEEEEEE-SSGGG--

Radius of gyration: 13.08 Å; chains: 1; bounding box: 30×25×34 Å

Sequence (84 aa):
SERLLGEHYKDDPDAPDQLLFYKVMSQEKSVYELLNDALGCLVVNGFDDRHNPITFELTYAQSDHDFKIDKIHTYYHESANEFL

pLDDT: mean 81.98, std 14.5, range [42.59, 97.0]